Protein AF-A0A528B0Q1-F1 (afdb_monomer)

Mean predicted aligned error: 4.11 Å

Sequence (140 aa):
GFLCTEAIEAALPILKDANIPVITVGVRTESLTDRRAKTGWPIFRLGPRGDDERNAVASILTRQWQNELFAIVDDGTIYGREIAETLRAAAEQAALKPVFVDTFRPQLDNQIGLVGRLRKAGATHVFAGGDGDDIAIMGR

pLDDT: mean 94.13, std 4.39, range [75.44, 98.75]

Foldseek 3Di:
DDQDPVVCVVCQVVCVVVVHADEAEHDQAPCVVVCCVVPVGNYHYPDHHLVVVLVCLQVVCLVVCVPFQEEQEEQPDPQQCVSSVSNVVSCVVSVHDHLYYYYDHFPDQADVVVLVVCVVSVGPYYHYRDDPVRVVRHVD

Structure (mmCIF, N/CA/C/O backbone):
data_AF-A0A528B0Q1-F1
#
_entry.id   AF-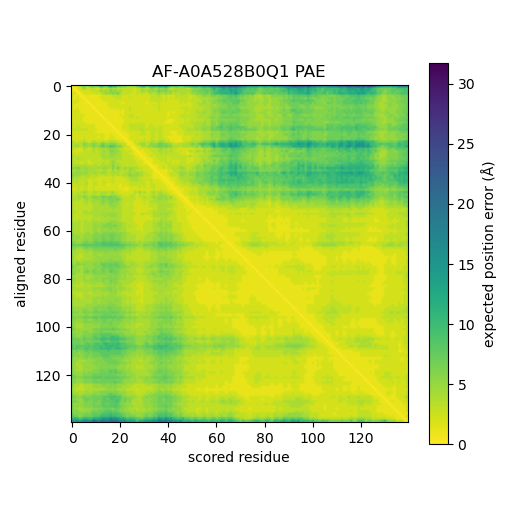A0A528B0Q1-F1
#
loop_
_atom_site.group_PDB
_atom_site.id
_atom_site.type_symbol
_atom_site.label_atom_id
_atom_site.label_alt_id
_atom_site.label_comp_id
_atom_site.label_asym_id
_atom_site.label_entity_id
_atom_site.label_seq_id
_atom_site.pdbx_PDB_ins_code
_atom_site.Cartn_x
_atom_site.Cartn_y
_atom_site.Cartn_z
_atom_site.occupancy
_atom_site.B_iso_or_equiv
_atom_site.auth_seq_id
_atom_site.auth_comp_id
_atom_site.auth_asym_id
_atom_site.auth_atom_id
_atom_site.pdbx_PDB_model_num
ATOM 1 N N . GLY A 1 1 ? 14.448 -12.000 -16.825 1.00 75.44 1 GLY A N 1
ATOM 2 C CA . GLY A 1 1 ? 13.659 -11.028 -16.043 1.00 75.44 1 GLY A CA 1
ATOM 3 C C . GLY A 1 1 ? 14.531 -10.445 -14.951 1.00 75.44 1 GLY A C 1
ATOM 4 O O . GLY A 1 1 ? 15.541 -11.052 -14.625 1.00 75.44 1 GLY A O 1
ATOM 5 N N . PHE A 1 2 ? 14.161 -9.289 -14.410 1.00 87.38 2 PHE A N 1
ATOM 6 C CA . PHE A 1 2 ? 14.883 -8.616 -13.325 1.00 87.38 2 PHE A CA 1
ATOM 7 C C . PHE A 1 2 ? 13.998 -8.571 -12.075 1.00 87.38 2 PHE A C 1
ATOM 9 O O . PHE A 1 2 ? 12.771 -8.582 -12.194 1.00 87.38 2 PHE A O 1
ATOM 16 N N . LEU A 1 3 ? 14.620 -8.522 -10.896 1.00 85.12 3 LEU A N 1
ATOM 17 C CA . LEU A 1 3 ? 13.929 -8.406 -9.602 1.00 85.12 3 LEU A CA 1
ATOM 18 C C . LEU A 1 3 ? 14.123 -7.035 -8.941 1.00 85.12 3 LEU A C 1
ATOM 20 O O . LEU A 1 3 ? 13.391 -6.685 -8.027 1.00 85.12 3 LEU A O 1
ATOM 24 N N . CYS A 1 4 ? 15.095 -6.262 -9.417 1.00 88.19 4 CYS A N 1
ATOM 25 C CA . CYS A 1 4 ? 15.510 -4.983 -8.857 1.00 88.19 4 CYS A CA 1
ATOM 26 C C . CYS A 1 4 ? 15.256 -3.873 -9.889 1.00 88.19 4 CYS A C 1
ATOM 28 O O . CYS A 1 4 ? 15.557 -4.060 -11.075 1.00 88.19 4 CYS A O 1
ATOM 30 N N . THR A 1 5 ? 14.672 -2.752 -9.452 1.00 90.31 5 THR A N 1
ATOM 31 C CA . THR A 1 5 ? 14.293 -1.628 -10.329 1.00 90.31 5 THR A CA 1
ATOM 32 C C . THR A 1 5 ? 15.529 -1.007 -10.971 1.00 90.31 5 THR A C 1
ATOM 34 O O . THR A 1 5 ? 15.583 -0.802 -12.179 1.00 90.31 5 THR A O 1
ATOM 37 N N . GLU A 1 6 ? 16.565 -0.795 -10.177 1.00 91.50 6 GLU A N 1
ATOM 38 C CA . GLU A 1 6 ? 17.815 -0.167 -10.580 1.00 91.50 6 GLU A CA 1
ATOM 39 C C . GLU A 1 6 ? 18.535 -1.025 -11.627 1.00 91.50 6 GLU A C 1
ATOM 41 O O . GLU A 1 6 ? 19.014 -0.523 -12.645 1.00 91.50 6 GLU A O 1
ATOM 46 N N . ALA A 1 7 ? 18.546 -2.347 -11.423 1.00 92.62 7 ALA A N 1
ATOM 47 C CA . ALA A 1 7 ? 19.164 -3.286 -12.352 1.00 92.62 7 ALA A CA 1
ATOM 48 C C . ALA A 1 7 ? 18.465 -3.292 -13.721 1.00 92.62 7 ALA A C 1
ATOM 50 O O . ALA A 1 7 ? 19.136 -3.316 -14.755 1.00 92.62 7 ALA A O 1
ATOM 51 N N . ILE A 1 8 ? 17.126 -3.262 -13.746 1.00 92.75 8 ILE A N 1
ATOM 52 C CA . ILE A 1 8 ? 16.394 -3.234 -15.016 1.00 92.75 8 ILE A CA 1
ATOM 53 C C . ILE A 1 8 ? 16.530 -1.882 -15.714 1.00 92.75 8 ILE A C 1
ATOM 55 O O . ILE A 1 8 ? 16.744 -1.853 -16.923 1.00 92.75 8 ILE A O 1
ATOM 59 N N . GLU A 1 9 ? 16.477 -0.771 -14.979 1.00 92.69 9 GLU A N 1
ATOM 60 C CA . GLU A 1 9 ? 16.639 0.564 -15.560 1.00 92.69 9 GLU A CA 1
ATOM 61 C C . GLU A 1 9 ? 18.027 0.758 -16.181 1.00 92.69 9 GLU A C 1
ATOM 63 O O . GLU A 1 9 ? 18.129 1.344 -17.259 1.00 92.69 9 GLU A O 1
ATOM 68 N N . ALA A 1 10 ? 19.078 0.204 -15.568 1.00 93.81 10 ALA A N 1
ATOM 69 C CA . ALA A 1 10 ? 20.428 0.223 -16.127 1.00 93.81 10 ALA A CA 1
ATOM 70 C C . ALA A 1 10 ? 20.572 -0.656 -17.386 1.00 93.81 10 ALA A C 1
ATOM 72 O O . ALA A 1 10 ? 21.312 -0.306 -18.305 1.00 93.81 10 ALA A O 1
ATOM 73 N N . ALA A 1 11 ? 19.861 -1.787 -17.457 1.00 94.06 11 ALA A N 1
ATOM 74 C CA . ALA A 1 11 ? 19.949 -2.724 -18.579 1.00 94.06 11 ALA A CA 1
ATOM 75 C C . ALA A 1 11 ? 19.098 -2.318 -19.796 1.00 94.06 11 ALA A C 1
ATOM 77 O O . ALA A 1 11 ? 19.448 -2.642 -20.933 1.00 94.06 11 ALA A O 1
ATOM 78 N N . LEU A 1 12 ? 17.976 -1.621 -19.584 1.00 94.06 12 LEU A N 1
ATOM 79 C CA . LEU A 1 12 ? 17.010 -1.301 -20.642 1.00 94.06 12 LEU A CA 1
ATOM 80 C C . LEU A 1 12 ? 17.578 -0.499 -21.825 1.00 94.06 12 LEU A C 1
ATOM 82 O O . LEU A 1 12 ? 17.188 -0.813 -22.951 1.00 94.06 12 LEU A O 1
ATOM 86 N N . PRO A 1 13 ? 18.482 0.484 -21.644 1.00 94.75 13 PRO A N 1
ATOM 87 C CA . PRO A 1 13 ? 19.146 1.143 -22.767 1.00 94.75 13 PRO A CA 1
ATOM 88 C C . PRO A 1 13 ? 19.935 0.162 -23.647 1.00 94.75 13 PRO A C 1
ATOM 90 O O . PRO A 1 13 ? 19.728 0.126 -24.854 1.00 94.75 13 PRO A O 1
ATOM 93 N N . ILE A 1 14 ? 20.754 -0.701 -23.037 1.00 96.25 14 ILE A N 1
ATOM 94 C CA . ILE A 1 14 ? 21.605 -1.669 -23.751 1.00 96.25 14 ILE A CA 1
ATOM 95 C C . ILE A 1 14 ? 20.743 -2.693 -24.502 1.00 96.25 14 ILE A C 1
ATOM 97 O O . ILE A 1 14 ? 20.991 -3.011 -25.663 1.00 96.25 14 ILE A O 1
ATOM 101 N N . LEU A 1 15 ? 19.697 -3.203 -23.848 1.00 95.62 15 LEU A N 1
ATOM 102 C CA . LEU A 1 15 ? 18.800 -4.199 -24.437 1.00 95.62 15 LEU A CA 1
ATOM 103 C C . LEU A 1 15 ? 17.934 -3.607 -25.553 1.00 95.62 15 LEU A C 1
ATOM 105 O O 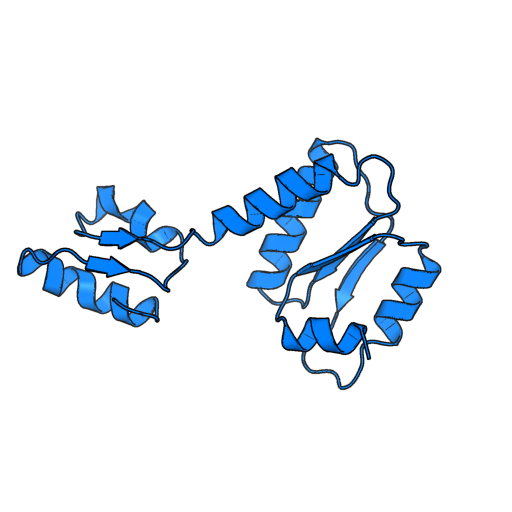. LEU A 1 15 ? 17.667 -4.289 -26.540 1.00 95.62 15 LEU A O 1
ATOM 109 N N . LYS A 1 16 ? 17.545 -2.333 -25.436 1.00 95.19 16 LYS A N 1
ATOM 110 C CA . LYS A 1 16 ? 16.887 -1.590 -26.515 1.00 95.19 16 LYS A CA 1
ATOM 111 C C . LYS A 1 16 ? 17.785 -1.503 -27.748 1.00 95.19 16 LYS A C 1
ATOM 113 O O . LYS A 1 16 ? 17.309 -1.814 -28.836 1.00 95.19 16 LYS A O 1
ATOM 118 N N . ASP A 1 17 ? 19.051 -1.122 -27.584 1.00 96.19 17 ASP A N 1
ATO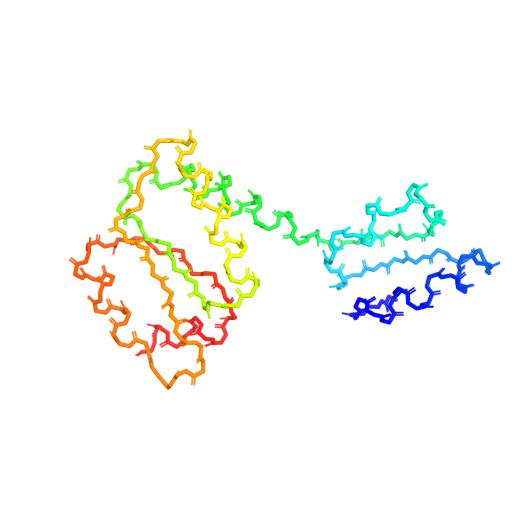M 119 C CA . ASP A 1 17 ? 19.997 -0.990 -28.702 1.00 96.19 17 ASP A CA 1
ATOM 120 C C . ASP A 1 17 ? 20.257 -2.339 -29.392 1.00 96.19 17 ASP A C 1
ATOM 122 O O . ASP A 1 17 ? 20.402 -2.405 -30.611 1.00 96.19 17 ASP A O 1
ATOM 126 N N . ALA A 1 18 ? 20.224 -3.432 -28.626 1.00 97.12 18 ALA A N 1
ATOM 127 C CA . ALA A 1 18 ? 20.307 -4.798 -29.141 1.00 97.12 18 ALA A CA 1
ATOM 128 C C . ALA A 1 18 ? 18.976 -5.345 -29.705 1.00 97.12 18 ALA A C 1
ATOM 130 O O . ALA A 1 18 ? 18.929 -6.489 -30.155 1.00 97.12 18 ALA A O 1
ATOM 131 N N . ASN A 1 19 ? 17.893 -4.561 -29.6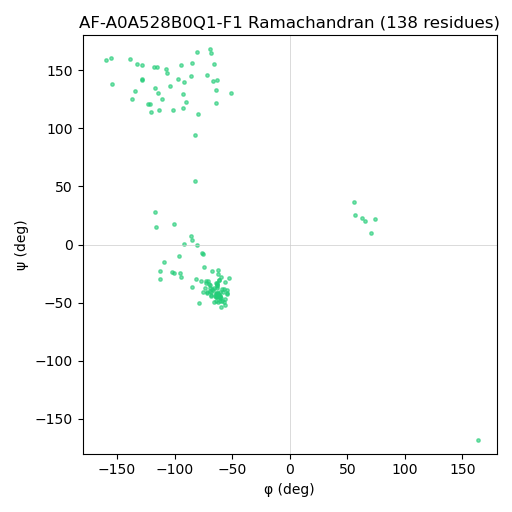73 1.00 95.38 19 ASN A N 1
ATOM 132 C CA . ASN A 1 19 ? 16.542 -4.962 -30.071 1.00 95.38 19 ASN A CA 1
ATOM 133 C C . ASN A 1 19 ? 16.012 -6.207 -29.319 1.00 95.38 19 ASN A C 1
ATOM 135 O O . ASN A 1 19 ? 15.305 -7.045 -29.881 1.00 95.38 19 ASN A O 1
ATOM 139 N N . ILE A 1 20 ? 16.360 -6.331 -28.033 1.00 96.12 20 ILE A N 1
ATOM 140 C CA . ILE A 1 20 ? 15.963 -7.440 -27.157 1.00 96.12 20 ILE A CA 1
ATOM 141 C C . ILE A 1 20 ? 14.804 -6.987 -26.255 1.00 96.12 20 ILE A C 1
ATOM 143 O O . ILE A 1 20 ? 14.993 -6.107 -25.409 1.00 96.12 20 ILE A O 1
ATOM 147 N N . PRO A 1 21 ? 13.604 -7.587 -26.373 1.00 93.50 21 PRO A N 1
ATOM 148 C CA . PRO A 1 21 ? 12.501 -7.284 -25.476 1.00 93.50 21 PRO A CA 1
ATOM 149 C C . PRO A 1 21 ? 12.728 -7.860 -24.079 1.00 93.50 21 PRO A C 1
ATOM 151 O O . PRO A 1 21 ? 13.269 -8.953 -23.901 1.00 93.50 21 PRO A O 1
ATOM 154 N N . VAL A 1 22 ? 12.253 -7.132 -23.072 1.00 93.38 22 VAL A N 1
ATOM 155 C CA . VAL A 1 22 ? 12.348 -7.521 -21.666 1.00 93.38 22 VAL A CA 1
ATOM 156 C C . VAL A 1 22 ? 10.955 -7.779 -21.122 1.00 93.38 22 VAL A C 1
ATOM 158 O O . VAL A 1 22 ? 10.064 -6.945 -21.248 1.00 93.38 22 VAL A O 1
ATOM 161 N N . ILE A 1 23 ? 10.784 -8.927 -20.470 1.00 91.94 23 ILE A N 1
ATOM 162 C CA . ILE A 1 23 ? 9.580 -9.259 -19.709 1.00 91.94 23 ILE A CA 1
ATOM 163 C C . ILE A 1 23 ? 9.977 -9.340 -18.233 1.00 91.94 23 ILE A C 1
ATOM 165 O O . ILE A 1 23 ? 10.811 -10.169 -17.847 1.00 91.94 23 ILE A O 1
ATOM 169 N N . THR A 1 24 ? 9.428 -8.444 -17.411 1.00 88.69 24 THR A N 1
ATOM 170 C CA . THR A 1 24 ? 9.651 -8.436 -15.961 1.00 88.69 24 THR A CA 1
ATOM 171 C C . THR A 1 24 ? 8.524 -9.146 -15.218 1.00 88.69 24 THR A C 1
ATOM 173 O O . THR A 1 24 ? 7.353 -9.051 -15.588 1.00 88.69 24 THR A O 1
ATOM 176 N N . VAL A 1 25 ? 8.897 -9.867 -14.162 1.00 82.88 25 VAL A N 1
ATOM 177 C CA . VAL A 1 25 ? 7.969 -10.602 -13.290 1.00 82.88 25 VAL A CA 1
ATOM 178 C C . VAL A 1 25 ? 7.899 -10.003 -11.887 1.00 82.88 25 VAL A C 1
ATOM 180 O O . VAL A 1 25 ? 6.848 -10.083 -11.267 1.00 82.88 25 VAL A O 1
ATOM 183 N N . GLY A 1 26 ? 8.985 -9.387 -11.399 1.00 82.38 26 GLY A N 1
ATOM 184 C CA . GLY A 1 26 ? 9.098 -8.945 -10.003 1.00 82.38 26 GLY A CA 1
ATOM 185 C C . GLY A 1 26 ? 9.131 -7.431 -9.792 1.00 82.38 26 GLY A C 1
ATOM 186 O O . GLY A 1 26 ? 8.781 -6.966 -8.714 1.00 82.38 26 GLY A O 1
ATOM 187 N N . VAL A 1 27 ? 9.523 -6.638 -10.796 1.00 87.88 27 VAL A N 1
ATOM 188 C CA . VAL A 1 27 ? 9.615 -5.177 -10.630 1.00 87.88 27 VAL A CA 1
ATOM 189 C C . VAL A 1 27 ? 8.229 -4.550 -10.758 1.00 87.88 27 VAL A C 1
ATOM 191 O O . VAL A 1 27 ? 7.645 -4.545 -11.843 1.00 87.88 27 VAL A O 1
ATOM 194 N N . ARG A 1 28 ? 7.720 -4.003 -9.650 1.00 88.12 28 ARG A N 1
ATOM 195 C CA . ARG A 1 28 ? 6.363 -3.435 -9.564 1.00 88.12 28 ARG A CA 1
ATOM 196 C C . ARG A 1 28 ? 6.303 -1.922 -9.770 1.00 88.12 28 ARG A C 1
ATOM 198 O O . ARG A 1 28 ? 5.214 -1.394 -9.980 1.00 88.12 28 ARG A O 1
ATOM 205 N N . THR A 1 29 ? 7.444 -1.234 -9.794 1.00 88.81 29 THR A N 1
ATOM 206 C CA . THR A 1 29 ? 7.524 0.221 -9.987 1.00 88.81 29 THR A CA 1
ATOM 207 C C . THR A 1 29 ? 6.731 0.674 -11.220 1.00 88.81 29 THR A C 1
ATOM 209 O O . THR A 1 29 ? 6.841 0.115 -12.318 1.00 88.81 29 THR A O 1
ATOM 212 N N . GLU A 1 30 ? 5.889 1.684 -11.028 1.00 88.94 30 GLU A N 1
ATOM 213 C CA . GLU A 1 30 ? 4.969 2.227 -12.036 1.00 88.94 30 GLU A CA 1
ATOM 214 C C . GLU A 1 30 ? 5.725 2.803 -13.239 1.00 88.94 30 GLU A C 1
ATOM 216 O O . GLU A 1 30 ? 5.513 2.396 -14.391 1.00 88.94 30 GLU A O 1
ATOM 221 N N . SER A 1 31 ? 6.720 3.644 -12.931 1.00 86.88 31 SER A N 1
ATOM 222 C CA . SER A 1 31 ? 7.529 4.412 -13.883 1.00 86.88 31 SER A CA 1
ATOM 223 C C . SER A 1 31 ? 8.160 3.562 -14.990 1.00 86.88 31 SER A C 1
ATOM 225 O O . SER A 1 31 ? 8.355 4.049 -16.107 1.00 86.88 31 SER A O 1
ATOM 227 N N . LEU A 1 32 ? 8.431 2.285 -14.707 1.00 87.75 32 LEU A N 1
ATOM 228 C CA . LEU A 1 32 ? 9.073 1.349 -15.620 1.00 87.75 32 LEU A CA 1
ATOM 229 C C . LEU A 1 32 ? 8.311 1.200 -16.947 1.00 87.75 32 LEU A C 1
ATOM 231 O O . LEU A 1 32 ? 8.937 1.124 -18.002 1.00 87.75 32 LEU A O 1
ATOM 235 N N . THR A 1 33 ? 6.971 1.193 -16.919 1.00 87.56 33 THR A N 1
ATOM 236 C CA . THR A 1 33 ? 6.163 1.163 -18.157 1.00 87.56 33 THR A CA 1
ATOM 237 C C . THR A 1 33 ? 5.571 2.513 -18.525 1.00 87.56 33 THR A C 1
ATOM 239 O O . THR A 1 33 ? 5.341 2.739 -19.710 1.00 87.56 33 THR A O 1
ATOM 242 N N . ASP A 1 34 ? 5.385 3.436 -17.578 1.00 86.69 34 ASP A N 1
ATOM 243 C CA . ASP A 1 34 ? 4.866 4.783 -17.884 1.00 86.69 34 ASP A CA 1
ATOM 244 C C . ASP A 1 34 ? 5.805 5.565 -18.797 1.00 86.69 34 ASP A C 1
ATOM 246 O O . ASP A 1 34 ? 5.393 6.324 -19.677 1.00 86.69 34 ASP A O 1
ATOM 250 N N . ARG A 1 35 ? 7.108 5.337 -18.635 1.00 85.19 35 ARG A N 1
ATOM 251 C CA . ARG A 1 35 ? 8.136 5.988 -19.442 1.00 85.19 35 ARG A CA 1
ATOM 252 C C . ARG A 1 35 ? 8.262 5.396 -20.842 1.00 85.19 35 ARG A C 1
ATOM 254 O O . ARG A 1 35 ? 8.956 5.998 -21.655 1.00 85.19 35 ARG A O 1
ATOM 261 N N . ARG A 1 36 ? 7.578 4.290 -21.168 1.00 85.94 36 ARG A N 1
ATOM 262 C CA . ARG A 1 36 ? 7.740 3.564 -22.441 1.00 85.94 36 ARG A CA 1
ATOM 263 C C . ARG A 1 36 ? 7.545 4.456 -23.667 1.00 85.94 36 ARG A C 1
ATOM 265 O O . ARG A 1 36 ? 8.348 4.380 -24.590 1.00 85.94 36 ARG A O 1
ATOM 272 N N . ALA A 1 37 ? 6.541 5.336 -23.655 1.00 85.44 37 ALA A N 1
ATOM 273 C CA . ALA A 1 37 ? 6.302 6.281 -24.750 1.00 85.44 37 ALA A CA 1
ATOM 274 C C . ALA A 1 37 ? 7.451 7.293 -24.928 1.00 85.44 37 ALA A C 1
ATOM 276 O O . ALA A 1 37 ? 7.753 7.691 -26.047 1.00 85.44 37 ALA A O 1
ATOM 277 N N . LYS A 1 38 ? 8.111 7.691 -23.832 1.00 89.81 38 LYS A N 1
ATOM 278 C CA . LYS A 1 38 ? 9.224 8.654 -23.843 1.00 89.81 38 LYS A CA 1
ATOM 279 C C . LYS A 1 38 ? 10.573 7.995 -24.140 1.00 89.81 38 LYS A C 1
ATOM 281 O O . LYS A 1 38 ? 11.420 8.604 -24.780 1.00 89.81 38 LYS A O 1
ATOM 286 N N . THR A 1 39 ? 10.800 6.777 -23.653 1.00 90.94 39 THR A N 1
ATOM 287 C CA . THR A 1 39 ? 12.102 6.094 -23.736 1.00 90.94 39 THR A CA 1
ATOM 288 C C . THR A 1 39 ? 12.209 5.150 -24.930 1.00 90.94 39 THR A C 1
ATOM 290 O O . THR A 1 39 ? 13.316 4.848 -25.386 1.00 90.94 39 THR A O 1
ATOM 293 N N . GLY A 1 40 ? 11.077 4.657 -25.438 1.00 91.69 40 GLY A N 1
ATOM 294 C CA . GLY A 1 40 ? 11.031 3.586 -26.432 1.00 91.69 40 GLY A CA 1
ATOM 295 C C . GLY A 1 40 ? 11.563 2.251 -25.902 1.00 91.69 40 GLY A C 1
ATOM 296 O O . GLY A 1 40 ? 11.984 1.413 -26.692 1.00 91.69 40 GLY A O 1
ATOM 297 N N . TRP A 1 41 ? 11.615 2.056 -24.580 1.00 92.56 41 TRP A N 1
ATOM 298 C CA . TRP A 1 41 ? 12.112 0.813 -23.990 1.00 92.56 41 TRP A CA 1
ATOM 299 C C . TRP A 1 41 ? 11.219 -0.386 -24.363 1.00 92.56 41 TRP A C 1
ATOM 301 O O . TRP A 1 41 ? 9.992 -0.298 -24.227 1.00 92.56 41 TRP A O 1
ATOM 311 N N . PRO A 1 42 ? 11.792 -1.528 -24.792 1.00 91.31 42 PRO A N 1
ATOM 312 C CA . PRO A 1 42 ? 11.028 -2.709 -25.193 1.00 91.31 42 PRO A CA 1
ATOM 313 C C . PRO A 1 42 ? 10.625 -3.552 -23.968 1.00 91.31 42 PRO A C 1
ATOM 315 O O . PRO A 1 42 ? 10.939 -4.736 -23.877 1.00 91.31 42 PRO A O 1
ATOM 318 N N . ILE A 1 43 ? 9.963 -2.925 -22.993 1.00 91.75 43 ILE A N 1
ATOM 319 C CA . ILE A 1 43 ? 9.622 -3.516 -21.694 1.00 91.75 43 ILE A CA 1
ATOM 320 C C . ILE A 1 43 ? 8.145 -3.918 -21.609 1.00 91.75 43 ILE A C 1
ATOM 322 O O . ILE A 1 43 ? 7.246 -3.157 -21.976 1.00 91.75 43 ILE A O 1
ATOM 326 N N . PHE A 1 44 ? 7.914 -5.107 -21.062 1.00 91.00 44 PHE A N 1
ATOM 327 C CA . PHE A 1 44 ? 6.614 -5.684 -20.737 1.00 91.00 44 PHE A CA 1
ATOM 328 C C . PHE A 1 44 ? 6.656 -6.244 -19.310 1.00 91.00 44 PHE A C 1
ATOM 330 O O . PHE A 1 44 ? 7.724 -6.596 -18.804 1.00 91.00 44 PHE A O 1
ATOM 337 N N . ARG A 1 45 ? 5.501 -6.344 -18.649 1.00 89.12 45 ARG A N 1
ATOM 338 C CA . ARG A 1 45 ? 5.383 -6.889 -17.289 1.00 89.12 45 ARG A CA 1
ATOM 339 C C . ARG A 1 45 ? 4.308 -7.972 -17.233 1.00 89.12 45 ARG A C 1
ATOM 341 O O . ARG A 1 45 ? 3.290 -7.840 -17.905 1.00 89.12 45 ARG A O 1
ATOM 348 N N . LEU A 1 46 ? 4.552 -9.019 -16.447 1.00 89.19 46 LEU A N 1
ATOM 349 C CA . LEU A 1 46 ? 3.548 -10.035 -16.094 1.00 89.19 46 LEU A CA 1
ATOM 350 C C . LEU A 1 46 ? 2.967 -9.814 -14.691 1.00 89.19 46 LEU A C 1
ATOM 352 O O . LEU A 1 46 ? 1.853 -10.249 -14.422 1.00 89.19 46 LEU A O 1
ATOM 356 N N . GLY A 1 47 ? 3.715 -9.147 -13.806 1.00 85.44 47 GLY A N 1
ATOM 357 C CA . GLY A 1 47 ? 3.252 -8.773 -12.470 1.00 85.44 47 GLY A CA 1
ATOM 358 C C . GLY A 1 47 ? 2.471 -7.451 -12.460 1.00 85.44 47 GLY A C 1
ATOM 359 O O . GLY A 1 47 ? 2.681 -6.614 -13.350 1.00 85.44 47 GLY A O 1
ATOM 360 N N . PRO A 1 48 ? 1.603 -7.242 -11.451 1.00 87.94 48 PRO A N 1
ATOM 361 C CA . PRO A 1 48 ? 0.869 -5.994 -11.286 1.00 87.94 48 PRO A CA 1
ATOM 362 C C . PRO A 1 48 ? 1.818 -4.838 -10.970 1.00 87.94 48 PRO A C 1
ATOM 364 O O . PRO A 1 48 ? 2.911 -5.013 -10.416 1.00 87.94 48 PRO A O 1
ATOM 367 N N . ARG A 1 49 ? 1.380 -3.629 -11.298 1.00 90.50 49 ARG A N 1
ATOM 368 C CA . ARG A 1 49 ? 2.032 -2.394 -10.873 1.00 90.50 49 ARG A CA 1
ATOM 369 C C . ARG A 1 49 ? 1.855 -2.183 -9.358 1.00 90.50 49 ARG A C 1
ATOM 371 O O . ARG A 1 49 ? 1.104 -2.889 -8.677 1.00 90.50 49 ARG A O 1
ATOM 378 N N . GLY A 1 50 ? 2.606 -1.236 -8.806 1.00 88.44 50 GLY A N 1
ATOM 379 C CA . GLY A 1 50 ? 2.484 -0.837 -7.402 1.00 88.44 50 GLY A CA 1
ATOM 380 C C . GLY A 1 50 ? 1.195 -0.062 -7.104 1.00 88.44 50 GLY A C 1
ATOM 381 O O . GLY A 1 50 ? 0.659 -0.174 -6.005 1.00 88.44 50 GLY A O 1
ATOM 382 N N . ASP A 1 51 ? 0.684 0.705 -8.065 1.00 91.62 51 ASP A N 1
ATOM 383 C CA . ASP A 1 51 ? -0.597 1.418 -7.971 1.00 91.62 51 ASP A CA 1
ATOM 384 C C . ASP A 1 51 ? -1.800 0.465 -8.074 1.00 91.62 51 ASP A C 1
ATOM 386 O O . ASP A 1 51 ? -2.799 0.693 -7.399 1.00 91.62 51 ASP A O 1
ATOM 390 N N . ASP A 1 52 ? -1.697 -0.638 -8.824 1.00 93.19 52 ASP A N 1
ATOM 391 C CA . ASP A 1 52 ? -2.762 -1.653 -8.922 1.00 93.19 52 ASP A CA 1
ATOM 392 C C . ASP A 1 52 ? -3.199 -2.180 -7.542 1.00 93.19 52 ASP A C 1
ATOM 394 O O . ASP A 1 52 ? -4.390 -2.322 -7.275 1.00 93.19 52 ASP A O 1
ATOM 398 N N . GLU A 1 53 ? -2.250 -2.430 -6.636 1.00 93.69 53 GLU A N 1
ATOM 399 C CA . GLU A 1 53 ? -2.542 -2.886 -5.270 1.00 93.69 53 GLU A CA 1
ATOM 400 C C . GLU A 1 53 ? -3.215 -1.803 -4.430 1.00 93.69 53 GLU A C 1
ATOM 402 O O . GLU A 1 53 ? -4.216 -2.069 -3.766 1.00 93.69 53 GLU A O 1
ATOM 407 N N . ARG A 1 54 ? -2.716 -0.567 -4.499 1.00 94.31 54 ARG A N 1
ATOM 408 C CA . ARG A 1 54 ? -3.295 0.565 -3.763 1.00 94.31 54 ARG A CA 1
ATOM 409 C C . ARG A 1 54 ? -4.725 0.846 -4.220 1.00 94.31 54 ARG A C 1
ATOM 411 O O . ARG A 1 54 ? -5.623 1.007 -3.394 1.00 94.31 54 ARG A O 1
ATOM 418 N N . ASN A 1 55 ? -4.954 0.805 -5.530 1.00 95.38 55 ASN A N 1
ATOM 419 C CA . ASN A 1 55 ? -6.271 0.956 -6.140 1.00 95.38 55 ASN A CA 1
ATOM 420 C C . ASN A 1 55 ? -7.205 -0.212 -5.782 1.00 95.38 55 ASN A C 1
ATOM 422 O O . ASN A 1 55 ? -8.399 -0.008 -5.539 1.00 95.38 55 ASN A O 1
ATOM 426 N N . ALA A 1 56 ? -6.680 -1.439 -5.708 1.00 97.06 56 ALA A N 1
ATOM 427 C CA . ALA A 1 56 ? -7.442 -2.599 -5.261 1.00 97.06 56 ALA A CA 1
ATOM 428 C C . ALA A 1 56 ? -7.875 -2.448 -3.796 1.00 97.06 56 ALA A C 1
ATOM 430 O O . ALA A 1 56 ? -9.060 -2.595 -3.505 1.00 97.06 56 ALA A O 1
ATOM 431 N N . VAL A 1 57 ? -6.966 -2.076 -2.890 1.00 97.38 57 VAL A N 1
ATOM 432 C CA . VAL A 1 57 ? -7.285 -1.810 -1.477 1.00 97.38 57 VAL A CA 1
ATOM 433 C C . VAL A 1 57 ? -8.367 -0.738 -1.355 1.00 97.38 57 VAL A C 1
ATOM 435 O O . VAL A 1 57 ? -9.403 -0.983 -0.736 1.00 97.38 57 VAL A O 1
ATOM 438 N N . ALA A 1 58 ? -8.175 0.414 -2.000 1.00 97.31 58 ALA A N 1
ATOM 439 C CA . ALA A 1 58 ? -9.138 1.509 -1.979 1.00 97.31 58 ALA A CA 1
ATOM 440 C C . ALA A 1 58 ? -10.523 1.077 -2.480 1.00 97.31 58 ALA A C 1
ATOM 442 O O . ALA A 1 58 ? -11.525 1.300 -1.804 1.00 97.31 58 ALA A O 1
ATOM 443 N N . SER A 1 59 ? -10.602 0.414 -3.636 1.00 97.44 59 SER A N 1
ATOM 444 C CA . SER A 1 59 ? -11.884 0.025 -4.240 1.00 97.44 59 SER A CA 1
ATOM 445 C C . SER A 1 59 ? -12.588 -1.132 -3.521 1.00 97.44 59 SER A C 1
ATOM 447 O O . SER A 1 59 ? -13.819 -1.190 -3.497 1.00 97.44 59 SER A O 1
ATOM 449 N N . ILE A 1 60 ? -11.840 -2.082 -2.956 1.00 98.25 60 ILE A N 1
ATOM 450 C CA . ILE A 1 60 ? -12.399 -3.252 -2.272 1.00 98.25 60 ILE A CA 1
ATOM 451 C C . ILE A 1 60 ? -12.873 -2.868 -0.873 1.00 98.25 60 ILE A C 1
ATOM 453 O O . ILE A 1 60 ? -14.017 -3.163 -0.527 1.00 98.25 60 ILE A O 1
ATOM 457 N N . LEU A 1 61 ? -12.030 -2.199 -0.083 1.00 98.38 61 LEU A N 1
ATOM 458 C CA . LEU A 1 61 ? -12.330 -1.939 1.324 1.00 98.38 61 LEU A CA 1
ATOM 459 C C . LEU A 1 61 ? -13.393 -0.857 1.501 1.00 98.38 61 LEU A C 1
ATOM 461 O O . LEU A 1 61 ? -14.281 -1.033 2.325 1.00 98.38 61 LEU A O 1
ATOM 465 N N . THR A 1 62 ? -13.407 0.198 0.680 1.00 97.56 62 THR A N 1
ATOM 466 C CA . THR A 1 62 ? -14.493 1.200 0.736 1.00 97.56 62 THR A CA 1
ATOM 467 C C . THR A 1 62 ? -15.864 0.602 0.425 1.00 97.56 62 THR A C 1
ATOM 469 O O . THR A 1 62 ? -16.870 1.037 0.976 1.00 97.56 62 THR A O 1
ATOM 472 N N . ARG A 1 63 ? -15.930 -0.436 -0.417 1.00 97.69 63 ARG A N 1
ATOM 473 C CA . ARG A 1 63 ? -17.171 -1.179 -0.670 1.00 97.69 63 ARG A CA 1
ATOM 474 C C . ARG A 1 63 ? -17.532 -2.112 0.487 1.00 97.69 63 ARG A C 1
ATOM 476 O O . ARG A 1 63 ? -18.706 -2.232 0.810 1.00 97.69 63 ARG A O 1
ATOM 483 N N . GLN A 1 64 ? -16.552 -2.792 1.080 1.00 98.12 64 GLN A N 1
ATOM 484 C CA . GLN A 1 64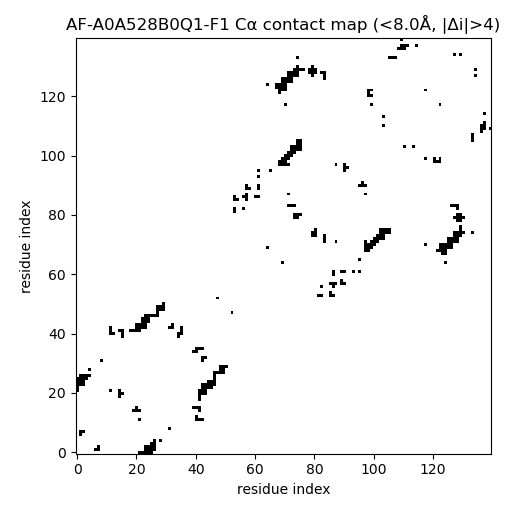 ? -16.805 -3.766 2.147 1.00 98.12 64 GLN A CA 1
ATOM 485 C C . GLN A 1 64 ? -17.088 -3.115 3.506 1.00 98.12 64 GLN A C 1
ATOM 487 O O . GLN A 1 64 ? -17.854 -3.665 4.286 1.00 98.12 64 GLN A O 1
ATOM 492 N N . TRP A 1 65 ? -16.498 -1.956 3.798 1.00 98.12 65 TRP A N 1
ATOM 493 C CA . TRP A 1 65 ? -16.508 -1.351 5.135 1.00 98.12 65 TRP A CA 1
ATOM 494 C C . TRP A 1 65 ? -17.535 -0.233 5.313 1.00 98.12 65 TRP A C 1
ATOM 496 O O . TRP A 1 65 ? -17.442 0.546 6.256 1.00 98.12 65 TRP A O 1
ATOM 506 N N . GLN A 1 66 ? -18.538 -0.149 4.435 1.00 96.38 66 GLN A N 1
ATOM 507 C CA . GLN A 1 66 ? -19.551 0.914 4.476 1.00 96.38 66 GLN A 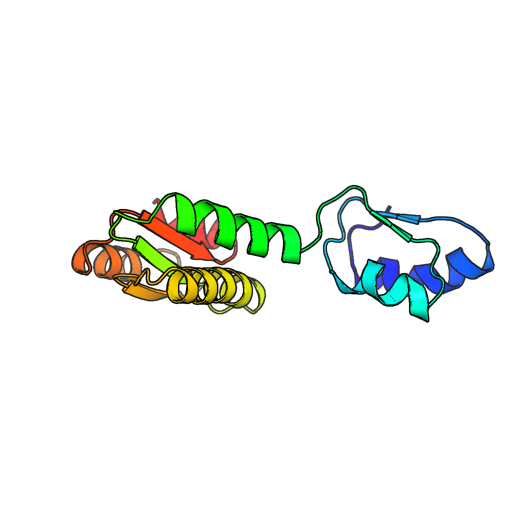CA 1
ATOM 508 C C . GLN A 1 66 ? -20.288 1.010 5.820 1.00 96.38 66 GLN A C 1
ATOM 510 O O . GLN A 1 66 ? -20.656 2.104 6.235 1.00 96.38 66 GLN A O 1
ATOM 515 N N . ASN A 1 67 ? -20.478 -0.124 6.499 1.00 96.25 67 ASN A N 1
ATOM 516 C CA . ASN A 1 67 ? -21.198 -0.216 7.772 1.00 96.25 67 ASN A CA 1
ATOM 517 C C . ASN A 1 67 ? -20.301 -0.677 8.930 1.00 96.25 67 ASN A C 1
ATOM 519 O O . ASN A 1 67 ? -20.807 -1.084 9.973 1.00 96.25 67 ASN A O 1
ATOM 523 N N . GLU A 1 68 ? -18.982 -0.634 8.748 1.00 98.25 68 GLU A N 1
ATOM 524 C CA . GLU A 1 68 ? -18.024 -1.170 9.710 1.00 98.25 68 GLU A CA 1
ATOM 525 C C . GLU A 1 68 ? -17.309 -0.054 10.471 1.00 98.25 68 GLU A C 1
ATOM 527 O O . GLU A 1 68 ? -17.009 1.012 9.932 1.00 98.25 68 GLU A O 1
ATOM 532 N N . LEU A 1 69 ? -16.965 -0.314 11.733 1.00 98.19 69 LEU A N 1
ATOM 533 C CA . LEU A 1 69 ? -16.061 0.556 12.485 1.00 98.19 69 LEU A CA 1
ATOM 534 C C . LEU A 1 69 ? -14.629 0.187 12.105 1.00 98.19 69 LEU A C 1
ATOM 536 O O . LEU A 1 69 ? -14.070 -0.757 12.668 1.00 98.19 69 LEU A O 1
ATOM 540 N N . PHE A 1 70 ? -14.052 0.891 11.133 1.00 98.75 70 PHE A N 1
ATOM 541 C CA . PHE A 1 70 ? -12.726 0.571 10.608 1.00 98.75 70 PHE A CA 1
ATOM 542 C C . PHE A 1 70 ? -11.642 1.563 11.041 1.00 98.75 70 PHE A C 1
ATOM 544 O O . PHE A 1 70 ? -11.898 2.751 11.249 1.00 98.75 70 PHE A O 1
ATOM 551 N N . ALA A 1 71 ? -10.412 1.070 11.142 1.00 98.69 71 ALA A N 1
ATOM 552 C CA . ALA A 1 71 ? -9.211 1.864 11.357 1.00 98.69 71 ALA A CA 1
ATOM 553 C C . ALA A 1 71 ? -8.240 1.730 10.180 1.00 98.69 71 ALA A C 1
ATOM 555 O O . ALA A 1 71 ? -8.213 0.705 9.497 1.00 98.69 71 ALA A O 1
ATOM 556 N N . ILE A 1 72 ? -7.426 2.762 9.968 1.00 98.62 72 ILE A N 1
ATOM 557 C CA . ILE A 1 72 ? -6.349 2.774 8.972 1.00 98.62 72 ILE A CA 1
ATOM 558 C C . ILE A 1 72 ? -5.050 3.075 9.713 1.00 98.62 72 ILE A C 1
ATOM 560 O O . ILE A 1 72 ? -4.947 4.119 10.349 1.00 98.62 72 ILE A O 1
ATOM 564 N N . VAL A 1 73 ? -4.070 2.180 9.648 1.00 98.31 73 VAL A N 1
ATOM 565 C CA . VAL A 1 73 ? -2.756 2.385 10.266 1.00 98.31 73 VAL A CA 1
ATOM 566 C C . VAL A 1 73 ? -1.625 2.137 9.276 1.00 98.31 73 VAL A C 1
ATOM 568 O O . VAL A 1 73 ? -1.800 1.379 8.321 1.00 98.31 73 VAL A O 1
ATOM 571 N N . ASP A 1 74 ? -0.470 2.758 9.501 1.00 98.19 74 ASP A N 1
ATOM 572 C CA . ASP A 1 74 ? 0.722 2.580 8.666 1.00 98.19 74 ASP A CA 1
ATOM 573 C C . ASP A 1 74 ? 2.021 2.490 9.481 1.00 98.19 74 ASP A C 1
ATOM 575 O O . ASP A 1 74 ? 2.062 2.915 10.631 1.00 98.19 74 ASP A O 1
ATOM 579 N N . ASP A 1 75 ? 3.081 1.934 8.900 1.00 97.06 75 ASP A N 1
ATOM 580 C CA . ASP A 1 75 ? 4.398 1.767 9.538 1.00 97.06 75 ASP A CA 1
ATOM 581 C C . ASP A 1 75 ? 5.323 2.998 9.427 1.00 97.06 75 ASP A C 1
ATOM 583 O O . ASP A 1 75 ? 6.499 2.957 9.796 1.00 97.06 75 ASP A O 1
ATOM 587 N N . GLY A 1 76 ? 4.847 4.108 8.862 1.00 96.25 76 GLY A N 1
ATOM 588 C CA . GLY A 1 76 ? 5.650 5.304 8.644 1.00 96.25 76 GLY A CA 1
ATOM 589 C C . GLY A 1 76 ? 6.712 5.153 7.550 1.00 96.25 76 GLY A C 1
ATOM 590 O O . GLY A 1 76 ? 7.554 6.045 7.388 1.00 96.25 76 GLY A O 1
ATOM 591 N N . THR A 1 77 ? 6.705 4.082 6.761 1.00 95.69 77 THR A N 1
ATOM 592 C CA . THR A 1 77 ? 7.506 4.002 5.535 1.00 95.69 77 THR A CA 1
ATOM 593 C C . THR A 1 77 ? 6.802 4.730 4.390 1.00 95.69 77 THR A C 1
ATOM 595 O O . THR A 1 77 ? 5.626 5.087 4.473 1.00 95.69 77 THR A O 1
ATOM 598 N N . ILE A 1 78 ? 7.524 4.998 3.297 1.00 92.88 78 ILE A N 1
ATOM 599 C CA . ILE A 1 78 ? 6.906 5.572 2.089 1.00 92.88 78 ILE A CA 1
ATOM 600 C C . ILE A 1 78 ? 5.832 4.618 1.556 1.00 92.88 78 ILE A C 1
ATOM 602 O O . ILE A 1 78 ? 4.715 5.048 1.296 1.00 92.88 78 ILE A O 1
ATOM 606 N N . TYR A 1 79 ? 6.151 3.325 1.478 1.00 91.38 79 TYR A N 1
ATOM 607 C CA . TYR A 1 79 ? 5.232 2.301 0.995 1.00 91.38 79 TYR A CA 1
ATOM 608 C C . TYR A 1 79 ? 3.955 2.214 1.845 1.00 91.38 79 TYR A C 1
ATOM 610 O O . TYR A 1 79 ? 2.855 2.348 1.306 1.00 91.38 79 TYR A O 1
ATOM 618 N N . GLY A 1 80 ? 4.096 2.053 3.167 1.00 96.25 80 GLY A N 1
ATOM 619 C CA . GLY A 1 80 ? 2.964 1.925 4.088 1.00 96.25 80 GLY A CA 1
ATOM 620 C C . GLY A 1 80 ? 2.059 3.158 4.090 1.00 96.25 80 GLY A C 1
ATOM 621 O O . GLY A 1 80 ? 0.836 3.031 3.980 1.00 96.25 80 GLY A O 1
ATOM 622 N N . ARG A 1 81 ? 2.650 4.361 4.108 1.00 96.56 81 ARG A N 1
ATOM 623 C CA . ARG A 1 81 ? 1.882 5.611 4.029 1.00 96.56 81 ARG A CA 1
ATOM 624 C C . ARG A 1 81 ? 1.142 5.770 2.714 1.00 96.56 81 ARG A C 1
ATOM 626 O O . ARG A 1 81 ? -0.011 6.180 2.729 1.00 96.56 81 ARG A O 1
ATOM 633 N N . GLU A 1 82 ? 1.778 5.479 1.582 1.00 95.38 82 GLU A N 1
ATOM 634 C CA . GLU A 1 82 ? 1.145 5.683 0.276 1.00 95.38 82 GLU A CA 1
ATOM 635 C C . GLU A 1 82 ? -0.110 4.821 0.109 1.00 95.38 82 GLU A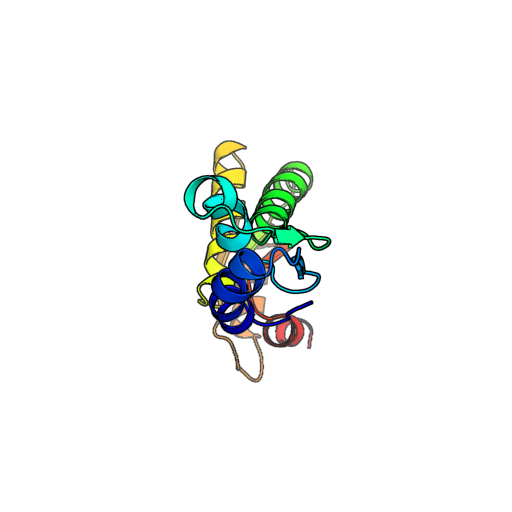 C 1
ATOM 637 O O . GLU A 1 82 ? -1.133 5.307 -0.382 1.00 95.38 82 GLU A O 1
ATOM 642 N N . ILE A 1 83 ? -0.071 3.557 0.542 1.00 96.81 83 ILE A N 1
ATOM 643 C CA . ILE A 1 83 ? -1.243 2.678 0.457 1.00 96.81 83 ILE A CA 1
ATOM 644 C C . ILE A 1 83 ? -2.333 3.058 1.467 1.00 96.81 83 ILE A C 1
ATOM 646 O O . ILE A 1 83 ? -3.509 3.105 1.098 1.00 96.81 83 ILE A O 1
ATOM 650 N N . ALA A 1 84 ? -1.958 3.401 2.703 1.00 98.12 84 ALA A N 1
ATOM 651 C CA . ALA A 1 84 ? -2.894 3.849 3.732 1.00 98.12 84 ALA A CA 1
ATOM 652 C C . ALA A 1 84 ? -3.593 5.159 3.337 1.00 98.12 84 ALA A C 1
ATOM 654 O O . ALA A 1 84 ? -4.810 5.283 3.475 1.00 98.12 84 ALA A O 1
ATOM 655 N N . GLU A 1 85 ? -2.847 6.109 2.774 1.00 97.50 85 GLU A N 1
ATOM 656 C CA . GLU A 1 85 ? -3.374 7.394 2.323 1.00 97.50 85 GLU A CA 1
ATOM 657 C C . GLU A 1 85 ? -4.286 7.241 1.100 1.00 97.50 85 GLU A C 1
ATOM 659 O O . GLU A 1 85 ? -5.335 7.881 1.032 1.00 97.50 85 GLU A O 1
ATOM 664 N N . THR A 1 86 ? -3.957 6.331 0.176 1.00 97.94 86 THR A N 1
ATOM 665 C CA . THR A 1 86 ? -4.837 6.010 -0.962 1.00 97.94 86 THR A CA 1
ATOM 666 C C . THR A 1 86 ? -6.187 5.473 -0.476 1.00 97.94 86 THR A C 1
ATOM 668 O O . THR A 1 86 ? -7.239 5.910 -0.950 1.00 97.94 86 THR A O 1
ATOM 671 N N . LEU A 1 87 ? -6.182 4.570 0.513 1.00 98.50 87 LEU A N 1
ATOM 672 C CA . LEU A 1 87 ? -7.411 4.079 1.139 1.00 98.50 87 LEU A CA 1
ATOM 673 C C . LEU A 1 87 ? -8.164 5.198 1.866 1.00 98.50 87 LEU A C 1
ATOM 675 O O . LEU A 1 87 ? -9.381 5.309 1.717 1.00 98.50 87 LEU A O 1
ATOM 679 N N . ARG A 1 88 ? -7.459 6.033 2.637 1.00 98.12 88 ARG A N 1
ATOM 680 C CA . ARG A 1 88 ? -8.055 7.142 3.392 1.00 98.12 88 ARG A CA 1
ATOM 681 C C . ARG A 1 88 ? -8.761 8.131 2.463 1.00 98.12 88 ARG A C 1
ATOM 683 O O . ARG A 1 88 ? -9.905 8.492 2.727 1.00 98.12 88 ARG A O 1
ATOM 690 N N . ALA A 1 89 ? -8.113 8.519 1.365 1.00 98.19 89 ALA A N 1
ATOM 691 C CA . ALA A 1 89 ? -8.682 9.415 0.364 1.00 98.19 89 ALA A CA 1
ATOM 692 C C . ALA A 1 89 ? -9.917 8.805 -0.319 1.00 98.19 89 ALA A C 1
ATOM 694 O O . ALA A 1 89 ? -10.927 9.485 -0.494 1.00 98.19 89 ALA A O 1
ATOM 695 N N . ALA A 1 90 ? -9.877 7.514 -0.661 1.00 98.31 90 ALA A N 1
ATOM 696 C CA . ALA A 1 90 ? -11.024 6.824 -1.247 1.00 98.31 90 ALA A CA 1
ATOM 697 C C . ALA A 1 90 ? -12.198 6.689 -0.261 1.00 98.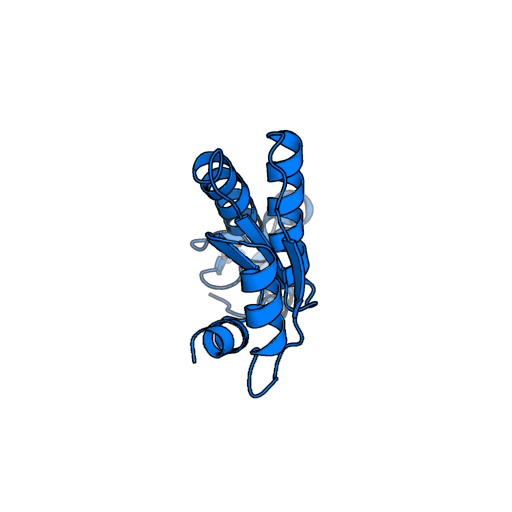31 90 ALA A C 1
ATOM 699 O O . ALA A 1 90 ? -13.354 6.860 -0.648 1.00 98.31 90 ALA A O 1
ATOM 700 N N . ALA A 1 91 ? -11.917 6.419 1.017 1.00 98.12 91 ALA A N 1
ATOM 701 C CA . ALA A 1 91 ? -12.929 6.385 2.069 1.00 98.12 91 ALA A CA 1
ATOM 702 C C . ALA A 1 91 ? -13.604 7.753 2.234 1.00 98.12 91 ALA A C 1
ATOM 704 O O . ALA A 1 91 ? -14.830 7.826 2.259 1.00 98.12 91 ALA A O 1
ATOM 705 N N . GLU A 1 92 ? -12.822 8.834 2.249 1.00 97.75 92 GLU A N 1
ATOM 706 C CA . GLU A 1 92 ? -13.329 10.206 2.324 1.00 97.75 92 GLU A CA 1
ATOM 707 C C . GLU A 1 92 ? -14.236 10.553 1.131 1.00 97.75 92 GLU A C 1
ATOM 709 O O . GLU A 1 92 ? -15.337 11.069 1.324 1.00 97.75 92 GLU A O 1
ATOM 714 N N . GLN A 1 93 ? -13.838 10.190 -0.093 1.00 97.81 93 GLN A N 1
ATOM 715 C CA . GLN A 1 93 ? -14.668 10.355 -1.296 1.00 97.81 93 GLN A CA 1
ATOM 716 C C . GLN A 1 93 ? -15.981 9.559 -1.232 1.00 97.81 93 GLN A C 1
ATOM 718 O O . GLN A 1 93 ? -16.993 9.992 -1.781 1.00 97.81 93 GLN A O 1
ATOM 723 N N . ALA A 1 94 ? -15.978 8.416 -0.544 1.00 97.25 94 ALA A N 1
ATOM 724 C CA . ALA A 1 94 ? -17.161 7.598 -0.290 1.00 97.25 94 ALA A CA 1
ATOM 725 C C . ALA A 1 94 ? -17.962 8.042 0.953 1.00 97.25 94 ALA A C 1
ATOM 727 O O . ALA A 1 94 ? -18.891 7.342 1.355 1.00 97.25 94 ALA A O 1
ATOM 728 N N . ALA A 1 95 ? -17.614 9.181 1.569 1.00 97.62 95 ALA A N 1
ATOM 729 C CA . ALA A 1 95 ? -18.189 9.683 2.820 1.00 97.62 95 ALA A CA 1
ATOM 730 C C . ALA A 1 95 ? -18.080 8.704 4.010 1.00 97.62 95 ALA A C 1
ATOM 732 O O . ALA A 1 95 ? -18.858 8.771 4.963 1.00 97.62 95 ALA A O 1
ATOM 733 N N . LEU A 1 96 ? -17.090 7.810 3.976 1.00 98.06 96 LEU A N 1
ATOM 734 C CA . LEU A 1 96 ? -16.748 6.904 5.064 1.00 98.06 96 LEU A CA 1
ATOM 735 C C . LEU A 1 96 ? -15.688 7.547 5.955 1.00 98.06 96 LEU A C 1
ATOM 737 O O . LEU A 1 96 ? -14.733 8.159 5.475 1.00 98.06 96 LEU A O 1
ATOM 741 N N . LYS A 1 97 ? -15.828 7.374 7.271 1.00 97.38 97 LYS A N 1
ATOM 742 C CA . LYS A 1 97 ? -14.899 7.942 8.249 1.00 97.38 97 LYS A CA 1
ATOM 743 C C . LYS A 1 97 ? -14.270 6.834 9.096 1.00 97.38 97 LYS A C 1
ATOM 745 O O . LYS A 1 97 ? -15.013 6.148 9.796 1.00 97.38 97 LYS A O 1
ATOM 750 N N . PRO A 1 98 ? -12.932 6.684 9.096 1.00 98.06 98 PRO A N 1
ATOM 751 C CA . PRO A 1 98 ? -12.278 5.761 10.012 1.00 98.06 98 PRO A CA 1
ATOM 752 C C . PRO A 1 98 ? -12.507 6.205 11.460 1.00 98.06 98 PRO A C 1
ATOM 754 O O . PRO A 1 98 ? -12.451 7.398 11.775 1.00 98.06 98 PRO A O 1
ATOM 757 N N . VAL A 1 99 ? -12.719 5.244 12.359 1.00 98.38 99 VAL A N 1
ATOM 758 C CA . VAL A 1 99 ? -12.827 5.515 13.803 1.00 98.38 99 VAL A CA 1
ATOM 759 C C . VAL A 1 99 ? -11.468 5.807 14.436 1.00 98.38 99 VAL A C 1
ATOM 761 O O . VAL A 1 99 ? -11.396 6.396 15.514 1.00 98.38 99 VAL A O 1
ATOM 764 N N . PHE A 1 100 ? -10.388 5.400 13.766 1.00 98.38 100 PHE A N 1
ATOM 765 C CA . PHE A 1 100 ? -9.022 5.564 14.236 1.00 98.38 100 PHE A CA 1
ATOM 766 C C . PHE A 1 100 ? -8.039 5.605 13.063 1.00 98.38 100 PHE A C 1
ATOM 768 O O . PHE A 1 100 ? -8.159 4.821 12.120 1.00 98.38 100 PHE A O 1
ATOM 775 N N . VAL A 1 101 ? -7.067 6.512 13.141 1.00 98.25 101 VAL A N 1
ATOM 776 C CA . VAL A 1 101 ? -5.924 6.590 12.226 1.00 98.25 101 VAL A CA 1
ATOM 777 C C . VAL A 1 101 ? -4.670 6.785 13.061 1.00 98.25 101 VAL A C 1
ATOM 779 O O . VAL A 1 101 ? -4.682 7.619 13.968 1.00 98.25 101 VAL A O 1
ATOM 782 N N . ASP A 1 102 ? -3.621 6.011 12.798 1.00 97.62 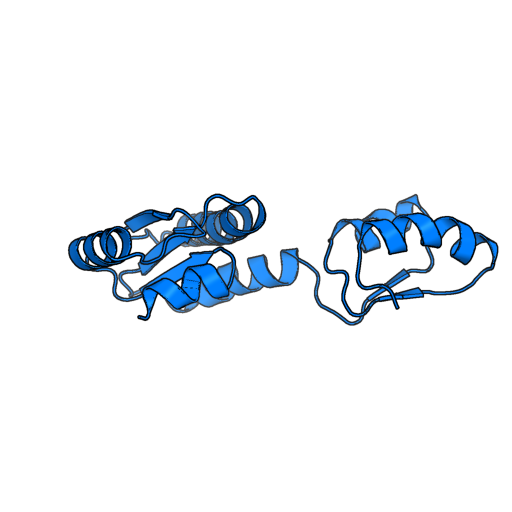102 ASP A N 1
ATOM 783 C CA . ASP A 1 102 ? -2.376 6.078 13.568 1.00 97.62 102 ASP A CA 1
ATOM 784 C C . ASP A 1 102 ? -1.199 5.484 12.795 1.00 97.62 102 ASP A C 1
ATOM 786 O O . ASP A 1 102 ? -1.381 4.647 11.915 1.00 97.62 102 ASP A O 1
ATOM 790 N N . THR A 1 103 ? 0.010 5.865 13.179 1.00 97.50 103 THR A N 1
ATOM 791 C CA . THR A 1 103 ? 1.243 5.315 12.620 1.00 97.50 103 THR A CA 1
ATOM 792 C C . THR A 1 103 ? 1.933 4.474 13.690 1.00 97.50 103 THR A C 1
ATOM 794 O O . THR A 1 103 ? 2.201 4.943 14.800 1.00 97.50 103 THR A O 1
ATOM 797 N N . PHE A 1 104 ? 2.220 3.213 13.384 1.00 95.94 104 PHE A N 1
ATOM 798 C CA . PHE A 1 104 ? 2.967 2.323 14.262 1.00 95.94 104 PHE A CA 1
ATOM 799 C C . PHE A 1 104 ? 4.450 2.332 13.916 1.00 95.94 104 PHE A C 1
ATOM 801 O O . PHE A 1 104 ? 4.857 2.644 12.802 1.00 95.94 104 PHE A O 1
ATOM 808 N N . ARG A 1 105 ? 5.285 2.016 14.906 1.00 94.62 105 ARG A N 1
ATOM 809 C CA . ARG A 1 105 ? 6.732 1.982 14.710 1.00 94.62 105 ARG A CA 1
ATOM 810 C C . ARG A 1 105 ? 7.145 0.574 14.271 1.00 94.62 105 ARG A C 1
ATOM 812 O O . ARG A 1 105 ? 6.870 -0.354 15.032 1.00 94.62 105 ARG A O 1
ATOM 819 N N . PRO A 1 106 ? 7.806 0.404 13.118 1.00 93.75 106 PRO A N 1
ATOM 820 C CA . PRO A 1 106 ? 8.304 -0.894 12.680 1.00 93.75 106 PRO A CA 1
ATOM 821 C C . PRO A 1 106 ? 9.447 -1.372 13.588 1.00 93.75 106 PRO A C 1
ATOM 823 O O . PRO A 1 106 ? 10.026 -0.581 14.342 1.00 93.75 106 PRO A O 1
ATOM 826 N N . GLN A 1 107 ? 9.779 -2.660 13.509 1.00 92.94 107 GLN A N 1
ATOM 827 C CA . GLN A 1 107 ? 10.892 -3.320 14.205 1.00 92.94 107 GLN A CA 1
ATOM 828 C C . GLN A 1 107 ? 10.789 -3.297 15.738 1.00 92.94 107 GLN A C 1
ATOM 830 O O . GLN A 1 107 ? 11.794 -3.401 16.442 1.00 92.94 107 GLN A O 1
ATOM 835 N N . LEU A 1 108 ? 9.579 -3.141 16.276 1.00 93.50 108 LEU A N 1
ATOM 836 C CA . LEU A 1 108 ? 9.325 -3.333 17.701 1.00 93.50 108 LEU A CA 1
ATOM 837 C C . LEU A 1 108 ? 9.049 -4.804 18.000 1.00 93.50 108 LEU A C 1
ATOM 839 O O . LEU A 1 108 ? 8.344 -5.462 17.246 1.00 93.50 108 LEU A O 1
ATOM 843 N N . ASP A 1 109 ? 9.493 -5.281 19.164 1.00 93.88 109 ASP A N 1
ATOM 844 C CA . ASP A 1 109 ? 9.233 -6.659 19.611 1.00 93.88 109 ASP A CA 1
ATOM 845 C C . ASP A 1 109 ? 7.734 -6.960 19.806 1.00 93.88 109 ASP A C 1
ATOM 847 O O . ASP A 1 109 ? 7.323 -8.121 19.812 1.00 93.88 109 ASP A O 1
ATOM 851 N N . ASN A 1 110 ? 6.912 -5.924 20.011 1.00 93.88 110 ASN A N 1
ATOM 852 C CA . ASN A 1 110 ? 5.457 -6.019 20.115 1.00 93.88 110 ASN A CA 1
ATOM 853 C C . ASN A 1 110 ? 4.762 -4.694 19.749 1.00 93.88 110 ASN A C 1
ATOM 855 O O . ASN A 1 110 ? 5.359 -3.620 19.823 1.00 93.88 110 ASN A O 1
ATOM 859 N N . GLN A 1 111 ? 3.466 -4.777 19.426 1.00 95.62 111 GLN A N 1
ATOM 860 C CA . GLN A 1 111 ? 2.598 -3.630 19.110 1.00 95.62 111 GLN A CA 1
ATOM 861 C C . GLN A 1 111 ? 1.439 -3.460 20.112 1.00 95.62 111 GLN A C 1
ATOM 863 O O . GLN A 1 111 ? 0.386 -2.916 19.774 1.00 95.62 111 GLN A O 1
ATOM 868 N N . ILE A 1 112 ? 1.615 -3.890 21.370 1.00 95.75 112 ILE A N 1
ATOM 869 C CA . ILE A 1 112 ? 0.545 -3.904 22.394 1.00 95.75 112 ILE A CA 1
ATOM 870 C C . ILE A 1 112 ? -0.104 -2.520 22.556 1.00 95.75 112 ILE A C 1
ATOM 872 O O . ILE A 1 112 ? -1.323 -2.402 22.690 1.00 95.75 112 ILE A O 1
ATOM 876 N N . GLY A 1 113 ? 0.701 -1.454 22.502 1.00 95.19 113 GLY A N 1
ATOM 877 C CA . GLY A 1 113 ? 0.211 -0.082 22.610 1.00 95.19 113 GLY A CA 1
ATOM 878 C C . GLY A 1 113 ? -0.737 0.319 21.476 1.00 95.19 113 GLY A C 1
ATOM 879 O O . GLY A 1 113 ? -1.763 0.944 21.743 1.00 95.19 113 GLY A O 1
ATOM 880 N N . LEU A 1 114 ? -0.420 -0.046 20.229 1.00 96.62 114 LEU A N 1
ATOM 881 C CA . LEU A 1 114 ? -1.280 0.209 19.069 1.00 96.62 114 LEU A CA 1
ATOM 882 C C . LEU A 1 114 ? -2.583 -0.586 19.184 1.00 96.62 114 LEU A C 1
ATOM 884 O O . LEU A 1 114 ? -3.665 -0.010 19.086 1.00 96.62 114 LEU A O 1
ATOM 888 N N . VAL A 1 115 ? -2.482 -1.888 19.466 1.00 96.56 115 VAL A N 1
ATOM 889 C CA . VAL A 1 115 ? -3.641 -2.785 19.615 1.00 96.56 115 VAL A CA 1
ATOM 890 C C . VAL A 1 115 ? -4.578 -2.291 20.722 1.00 96.56 115 VAL A C 1
ATOM 892 O O . VAL A 1 115 ? -5.797 -2.256 20.545 1.00 96.56 115 VAL A O 1
ATOM 895 N N . GLY A 1 116 ? -4.027 -1.817 21.843 1.00 97.25 116 GLY A N 1
ATOM 896 C CA . GLY A 1 116 ? -4.806 -1.204 22.918 1.00 97.25 116 GLY A CA 1
ATOM 897 C C . GLY A 1 116 ? -5.570 0.049 22.474 1.00 97.25 116 GLY A C 1
ATOM 898 O O . GLY A 1 116 ? -6.737 0.215 22.840 1.00 97.25 116 GLY A O 1
ATOM 899 N N . ARG A 1 117 ? -4.953 0.918 21.659 1.00 97.81 117 ARG A N 1
ATOM 900 C CA . ARG A 1 117 ? -5.618 2.111 21.104 1.00 97.81 117 ARG A CA 1
ATOM 901 C C . ARG A 1 117 ? -6.710 1.746 20.100 1.00 97.81 117 ARG A C 1
ATOM 903 O O . ARG A 1 117 ? -7.810 2.282 20.214 1.00 97.81 117 ARG A O 1
ATOM 910 N N . LEU A 1 118 ? -6.449 0.792 19.206 1.00 97.81 118 LEU A N 1
ATOM 911 C CA . LEU A 1 118 ? -7.436 0.259 18.258 1.00 97.81 118 LEU A CA 1
ATOM 912 C C . LEU A 1 118 ? -8.670 -0.289 18.986 1.00 97.81 118 LEU A C 1
ATOM 914 O O . LEU A 1 118 ? -9.802 0.070 18.660 1.00 97.81 118 LEU A O 1
ATOM 918 N N . ARG A 1 119 ? -8.450 -1.081 20.045 1.00 97.38 119 ARG A N 1
ATOM 919 C CA . ARG A 1 119 ? -9.529 -1.623 20.880 1.00 97.38 119 ARG A CA 1
ATOM 920 C C . ARG A 1 119 ? -10.325 -0.524 21.575 1.00 97.38 119 ARG A C 1
ATOM 922 O O . ARG A 1 119 ? -11.551 -0.572 21.588 1.00 97.38 119 ARG A O 1
ATOM 929 N N . LYS A 1 120 ? -9.642 0.474 22.144 1.00 98.19 120 LYS A N 1
ATOM 930 C CA . LYS A 1 120 ? -10.288 1.618 22.806 1.00 98.19 120 LYS A CA 1
ATOM 931 C C . LYS A 1 120 ? -11.126 2.451 21.830 1.00 98.19 120 LYS A C 1
ATOM 933 O O . LYS A 1 120 ? -12.162 2.969 22.232 1.00 98.19 120 LYS A O 1
ATOM 938 N N . ALA A 1 121 ? -10.692 2.568 20.577 1.00 98.06 121 ALA A N 1
ATOM 939 C CA . ALA A 1 121 ? -11.433 3.253 19.520 1.00 98.06 121 ALA A CA 1
ATOM 940 C C . ALA A 1 121 ? -12.631 2.445 18.983 1.00 98.06 121 ALA A C 1
ATOM 942 O O . ALA A 1 121 ? -13.425 2.979 18.215 1.00 98.06 121 ALA A O 1
ATOM 943 N N . GLY A 1 122 ? -12.777 1.175 19.380 1.00 97.94 122 GLY A N 1
ATOM 944 C CA . GLY A 1 122 ? -13.862 0.309 18.920 1.00 97.94 122 GLY A CA 1
ATOM 945 C C . GLY A 1 122 ? -13.689 -0.186 17.483 1.00 97.94 122 GLY A C 1
ATOM 946 O O . GLY A 1 122 ? -14.677 -0.555 16.853 1.00 97.94 122 GLY A O 1
ATOM 947 N N . ALA A 1 123 ? -12.461 -0.188 16.954 1.00 98.19 123 ALA A N 1
ATOM 948 C CA . ALA A 1 123 ? -12.194 -0.701 15.616 1.00 98.19 123 ALA A CA 1
ATOM 949 C C . ALA A 1 123 ? -12.494 -2.210 15.550 1.00 98.19 123 ALA A C 1
ATOM 951 O O . ALA A 1 123 ? -11.930 -3.007 16.299 1.00 98.19 123 ALA A O 1
ATOM 952 N N . THR A 1 124 ? -13.392 -2.582 14.643 1.00 97.88 124 THR A N 1
ATOM 953 C CA . THR A 1 124 ? -13.764 -3.969 14.309 1.00 97.88 124 THR A CA 1
ATOM 954 C C . THR A 1 124 ? -12.966 -4.496 13.121 1.00 97.88 124 THR A C 1
ATOM 956 O O . THR A 1 124 ? -12.693 -5.689 13.037 1.00 97.88 124 THR A O 1
ATOM 959 N N . HIS A 1 125 ? -12.551 -3.587 12.239 1.00 98.19 125 HIS A N 1
ATOM 960 C CA . HIS A 1 125 ? -11.755 -3.851 11.051 1.00 98.19 125 HIS A CA 1
ATOM 961 C C . HIS A 1 125 ? -10.548 -2.914 11.041 1.00 98.19 125 HIS A C 1
ATOM 963 O O . HIS A 1 125 ? -10.652 -1.753 11.439 1.00 98.19 125 HIS A O 1
ATOM 969 N N . VAL A 1 126 ? -9.389 -3.402 10.609 1.00 97.69 126 VAL A N 1
ATOM 970 C CA . VAL A 1 126 ? -8.156 -2.607 10.582 1.00 97.69 126 VAL A CA 1
ATOM 971 C C . VAL A 1 126 ? -7.432 -2.867 9.272 1.00 97.69 126 VAL A C 1
ATOM 973 O O . VAL A 1 126 ? -7.152 -4.015 8.936 1.00 97.69 126 VAL A O 1
ATOM 976 N N . PHE A 1 127 ? -7.126 -1.801 8.538 1.00 98.19 127 PHE A N 1
ATOM 977 C CA . PHE A 1 127 ? -6.154 -1.842 7.454 1.00 98.19 127 PHE A CA 1
ATOM 978 C C . PHE A 1 127 ? -4.793 -1.445 8.018 1.00 98.19 127 PHE A C 1
ATOM 980 O O . PHE A 1 127 ? -4.701 -0.406 8.670 1.00 98.19 127 PHE A O 1
ATOM 987 N N . ALA A 1 128 ? -3.757 -2.238 7.751 1.00 97.62 128 ALA A N 1
ATOM 988 C CA . ALA A 1 128 ? -2.383 -1.928 8.126 1.00 97.62 128 ALA A CA 1
ATOM 989 C C . ALA A 1 128 ? -1.505 -1.871 6.868 1.00 97.62 128 ALA A C 1
ATOM 991 O O . ALA A 1 128 ? -1.333 -2.880 6.187 1.00 97.62 128 ALA A O 1
ATOM 992 N N . GLY A 1 129 ? -0.980 -0.689 6.549 1.00 97.31 129 GLY A N 1
ATOM 993 C CA . GLY A 1 129 ? -0.018 -0.484 5.470 1.00 97.31 129 GLY A CA 1
ATOM 994 C C . GLY A 1 129 ? 1.415 -0.576 5.987 1.00 97.31 129 GLY A C 1
ATOM 995 O O . GLY A 1 129 ? 1.826 0.247 6.799 1.00 97.31 129 GLY A O 1
ATOM 996 N N . GLY A 1 130 ? 2.194 -1.541 5.512 1.00 95.38 130 GLY A N 1
ATOM 997 C CA . GLY A 1 130 ? 3.588 -1.691 5.924 1.00 95.38 130 GLY A CA 1
ATOM 998 C C . GLY A 1 130 ? 4.171 -3.052 5.581 1.00 95.38 130 GLY A C 1
ATOM 999 O O . GLY A 1 130 ? 3.564 -3.815 4.824 1.00 95.38 130 GLY A O 1
ATOM 1000 N N . ASP A 1 131 ? 5.347 -3.340 6.132 1.00 94.62 131 ASP A N 1
ATOM 1001 C CA . ASP A 1 131 ? 5.986 -4.647 5.982 1.00 94.62 131 ASP A CA 1
ATOM 1002 C C . ASP A 1 131 ? 5.190 -5.767 6.681 1.00 94.62 131 ASP A C 1
ATOM 1004 O O . ASP A 1 131 ? 4.636 -5.594 7.771 1.00 94.62 131 ASP A O 1
ATOM 1008 N N . GLY A 1 132 ? 5.122 -6.933 6.035 1.00 93.50 132 GLY A N 1
ATOM 1009 C CA . GLY A 1 132 ? 4.362 -8.077 6.531 1.00 93.50 132 GLY A CA 1
ATOM 1010 C C . GLY A 1 132 ? 4.882 -8.620 7.862 1.00 93.50 132 GLY A C 1
ATOM 1011 O O . GLY A 1 132 ? 4.069 -9.011 8.703 1.00 93.50 132 GLY A O 1
ATOM 1012 N N . ASP A 1 133 ? 6.199 -8.602 8.085 1.00 94.31 133 ASP A N 1
ATOM 1013 C CA . ASP A 1 133 ? 6.799 -9.086 9.330 1.00 94.31 133 ASP A CA 1
ATOM 1014 C C . ASP A 1 133 ? 6.449 -8.155 10.498 1.00 94.31 133 ASP A C 1
ATOM 1016 O O . ASP A 1 133 ? 6.096 -8.625 11.583 1.00 94.31 133 ASP A O 1
ATOM 1020 N N . ASP A 1 134 ? 6.450 -6.840 10.261 1.00 94.25 134 ASP A N 1
ATOM 1021 C CA . ASP A 1 134 ? 6.065 -5.837 11.257 1.00 94.25 134 ASP A CA 1
ATOM 1022 C C . ASP A 1 134 ? 4.568 -5.900 11.599 1.00 94.25 134 ASP A C 1
ATOM 1024 O O . ASP A 1 134 ? 4.180 -5.774 12.765 1.00 94.25 134 ASP A O 1
ATOM 1028 N N . ILE A 1 135 ? 3.714 -6.142 10.600 1.00 95.69 135 ILE A N 1
ATOM 1029 C CA . ILE A 1 135 ? 2.268 -6.315 10.803 1.00 95.69 135 ILE A CA 1
ATOM 1030 C C . ILE A 1 135 ? 1.979 -7.618 11.560 1.00 95.69 135 ILE A C 1
ATOM 1032 O O . ILE A 1 135 ? 1.141 -7.632 12.465 1.00 95.69 135 ILE A O 1
ATOM 1036 N N . ALA A 1 136 ? 2.684 -8.710 11.248 1.00 94.69 136 ALA A N 1
ATOM 1037 C CA . ALA A 1 136 ? 2.477 -10.008 11.892 1.00 94.69 136 ALA A CA 1
ATOM 1038 C C . ALA A 1 136 ? 2.710 -9.967 13.413 1.00 94.69 136 ALA A C 1
ATOM 1040 O O . ALA A 1 136 ? 2.079 -10.721 14.158 1.00 94.69 136 ALA A O 1
ATOM 1041 N N . ILE A 1 137 ? 3.566 -9.060 13.894 1.00 94.69 137 ILE A N 1
ATOM 1042 C CA . ILE A 1 137 ? 3.823 -8.851 15.326 1.00 94.69 137 ILE A CA 1
ATOM 1043 C C . ILE A 1 137 ? 2.562 -8.388 16.078 1.00 94.69 137 ILE A C 1
ATOM 1045 O O . ILE A 1 137 ? 2.436 -8.668 17.267 1.00 94.69 137 ILE A O 1
ATOM 1049 N N . MET A 1 138 ? 1.596 -7.742 15.412 1.00 92.94 138 MET A N 1
ATOM 1050 C CA . MET A 1 138 ? 0.329 -7.328 16.039 1.00 92.94 138 MET A CA 1
ATOM 1051 C C . MET A 1 138 ? -0.572 -8.507 16.428 1.00 92.94 138 MET A C 1
ATOM 1053 O O . MET A 1 138 ? -1.442 -8.347 17.282 1.00 92.94 138 MET A O 1
ATOM 1057 N N . GLY A 1 139 ? -0.397 -9.664 15.781 1.00 87.06 139 GLY A N 1
ATOM 1058 C CA . GLY A 1 139 ? -1.192 -10.871 16.017 1.00 87.06 139 GLY A CA 1
ATOM 1059 C C . GLY A 1 139 ? -0.608 -11.831 17.057 1.00 87.06 139 GLY A C 1
ATOM 1060 O O . GLY A 1 139 ? -1.198 -12.889 17.277 1.00 87.06 139 GLY A O 1
ATOM 1061 N N . ARG A 1 140 ? 0.546 -11.500 17.650 1.00 83.00 140 ARG A N 1
ATOM 1062 C CA . ARG A 1 140 ? 1.182 -12.271 18.730 1.00 83.00 140 ARG A CA 1
ATOM 1063 C C . ARG A 1 140 ? 0.653 -11.837 20.092 1.00 83.00 140 ARG A C 1
ATOM 1065 O O . ARG A 1 140 ? 0.446 -12.741 20.930 1.00 83.00 140 ARG A O 1
#

Solvent-accessible surface area (backbone atoms only — not comparable to full-atom values): 7859 Å² total; per-residue (Å²): 112,44,71,46,63,68,60,42,64,69,44,41,64,61,32,40,78,68,71,45,74,44,57,28,61,58,57,28,66,56,64,74,59,71,42,28,87,81,68,66,46,49,65,47,68,79,45,66,47,55,60,56,56,31,52,47,51,21,61,51,47,51,66,71,45,74,89,50,46,28,26,45,28,20,37,76,42,73,68,8,39,54,39,37,49,43,29,50,54,42,22,50,77,68,73,46,75,65,62,41,75,54,71,47,74,64,89,50,97,60,40,66,70,59,54,51,50,42,56,74,53,57,44,78,41,74,49,77,22,53,60,67,72,55,55,54,39,66,78,111

Secondary structure (DSSP, 8-state):
--S-HHHHHHHHHHHHHTT--EEESS---THHHHTHHHH---EEESSPPHHHHHHHHHHHHHHH-TTS-EEEEE-SSHHHHHHHHHHHHHHHHTT---SEEEEPPTT-S--HHHHHHHHHTT-SEEEEES-HHHHHGGG-

Radius of gyration: 18.88 Å; Cα contacts (8 Å, |Δi|>4): 207; chains: 1; bounding box: 43×23×53 Å

Nearest PDB structures (foldseek):
  9jti-assembly1_A  TM=7.272E-01  e=7.232E-07  Escherichia coli
  4n0q-assembly4_D  TM=7.251E-01  e=5.201E-07  Brucella melitensis bv. 1 str. 16M
  1z17-assembly1_A  TM=6.971E-01  e=8.252E-07  Escherichia coli K-12
  1usg-assembly1_A  TM=7.258E-01  e=8.815E-07  Escherichia coli
  2liv-assembly1_A  TM=8.278E-01  e=7.276E-06  Escherichia coli